Protein AF-A0A4C2ECF1-F1 (afdb_monomer_lite)

Organism: NCBI:txid42258

pLDDT: mean 75.79, std 20.78, range [33.19, 97.19]

Structure (mmCIF, N/CA/C/O backbone):
data_AF-A0A4C2ECF1-F1
#
_entry.id   AF-A0A4C2ECF1-F1
#
loop_
_atom_site.group_PDB
_atom_site.id
_atom_site.type_symbol
_atom_site.label_atom_id
_atom_site.label_alt_id
_atom_site.label_comp_id
_atom_site.label_asym_id
_atom_site.label_entity_id
_atom_site.label_seq_id
_atom_site.pdbx_PDB_ins_code
_atom_site.Cartn_x
_atom_site.Cartn_y
_atom_site.Cartn_z
_atom_site.occupancy
_atom_site.B_iso_or_equiv
_atom_site.auth_seq_id
_atom_site.auth_comp_id
_atom_site.auth_asym_id
_atom_site.auth_atom_id
_atom_site.pdbx_PDB_model_num
ATOM 1 N N . MET A 1 1 ? -18.863 -0.024 -19.174 1.00 33.19 1 MET A N 1
ATOM 2 C CA . MET A 1 1 ? -19.103 -0.695 -17.881 1.00 33.19 1 MET A CA 1
ATOM 3 C C . MET A 1 1 ? -17.762 -1.193 -17.375 1.00 33.19 1 MET A C 1
ATOM 5 O O . MET A 1 1 ? -17.167 -2.022 -18.046 1.00 33.19 1 MET A O 1
ATOM 9 N N . SER A 1 2 ? -17.234 -0.602 -16.300 1.00 35.69 2 SER A N 1
ATOM 10 C CA . SER A 1 2 ? -15.911 -0.951 -15.764 1.00 35.69 2 SER A CA 1
ATOM 11 C C . SER A 1 2 ? -16.083 -2.068 -14.738 1.00 35.69 2 SER A C 1
ATOM 13 O O . SER A 1 2 ? -16.639 -1.850 -13.663 1.00 35.69 2 SER A O 1
ATOM 15 N N . ALA A 1 3 ? -15.722 -3.289 -15.121 1.00 40.34 3 ALA A N 1
ATOM 16 C CA . ALA A 1 3 ? -15.899 -4.480 -14.307 1.00 40.34 3 ALA A CA 1
ATOM 17 C C . ALA A 1 3 ? -14.787 -4.585 -13.244 1.00 40.34 3 ALA A C 1
ATOM 19 O O . ALA A 1 3 ? -13.637 -4.853 -13.565 1.00 40.34 3 ALA A O 1
ATOM 20 N N . GLY A 1 4 ? -15.140 -4.376 -11.972 1.00 36.34 4 GLY A N 1
ATOM 21 C CA . GLY A 1 4 ? -14.692 -5.211 -10.845 1.00 36.34 4 GLY A CA 1
ATOM 22 C C . GLY A 1 4 ? -13.194 -5.386 -10.537 1.00 36.34 4 GLY A C 1
ATOM 23 O O . GLY A 1 4 ? -12.839 -6.424 -9.990 1.00 36.34 4 GLY A O 1
ATOM 24 N N . GLY A 1 5 ? -12.315 -4.429 -10.842 1.00 35.25 5 GLY A N 1
ATOM 25 C CA . GLY A 1 5 ? -10.858 -4.624 -10.714 1.00 35.25 5 GLY A CA 1
ATOM 26 C C . GLY A 1 5 ? -10.171 -4.186 -9.408 1.00 35.25 5 GLY A C 1
ATOM 27 O O . GLY A 1 5 ? -8.955 -4.300 -9.325 1.00 35.25 5 GLY A O 1
ATOM 28 N N . ILE A 1 6 ? -10.878 -3.658 -8.400 1.00 44.88 6 ILE A N 1
ATOM 29 C CA . ILE A 1 6 ? -10.234 -2.924 -7.279 1.00 44.88 6 ILE A CA 1
ATOM 30 C C . ILE A 1 6 ? -10.081 -3.740 -5.972 1.00 44.88 6 ILE A C 1
ATOM 32 O O . ILE A 1 6 ? -9.962 -3.149 -4.907 1.00 44.88 6 ILE A O 1
ATOM 36 N N . ARG A 1 7 ? -10.128 -5.081 -5.963 1.00 51.75 7 ARG A N 1
ATOM 37 C CA . ARG A 1 7 ? -10.197 -5.825 -4.674 1.00 51.75 7 ARG A CA 1
ATOM 38 C C . ARG A 1 7 ? -9.379 -7.112 -4.551 1.00 51.75 7 ARG A C 1
ATOM 40 O O . ARG A 1 7 ? -9.744 -7.989 -3.777 1.00 51.75 7 ARG A O 1
ATOM 47 N N . LYS A 1 8 ? -8.269 -7.260 -5.275 1.00 58.88 8 LYS A N 1
ATOM 48 C CA . LYS A 1 8 ? -7.304 -8.329 -4.965 1.00 58.88 8 LYS A CA 1
ATOM 49 C C . LYS A 1 8 ? -5.885 -7.769 -4.910 1.00 58.88 8 LYS A C 1
ATOM 51 O O . LYS A 1 8 ? -5.538 -6.998 -5.806 1.00 58.88 8 LYS A O 1
ATOM 56 N N . PRO A 1 9 ? -5.082 -8.136 -3.891 1.00 67.88 9 PRO A N 1
ATOM 57 C CA . PRO A 1 9 ? -3.649 -7.874 -3.902 1.00 67.88 9 PRO A CA 1
ATOM 58 C C . PRO A 1 9 ? -3.051 -8.379 -5.215 1.00 67.88 9 PRO A C 1
ATOM 60 O O . PRO A 1 9 ? -3.326 -9.507 -5.631 1.00 67.88 9 PRO A O 1
ATOM 63 N N . ILE A 1 10 ? -2.285 -7.525 -5.890 1.00 75.50 10 ILE A N 1
ATOM 64 C CA . ILE A 1 10 ? -1.619 -7.902 -7.138 1.00 75.50 10 ILE A CA 1
ATOM 65 C C . ILE A 1 10 ? -0.405 -8.749 -6.772 1.00 75.50 10 ILE A C 1
ATOM 67 O O . ILE A 1 10 ? 0.321 -8.409 -5.835 1.00 75.50 10 ILE A O 1
ATOM 71 N N . GLN A 1 11 ? -0.170 -9.834 -7.509 1.00 89.00 11 GLN A N 1
ATOM 72 C CA . GLN A 1 11 ? 1.044 -10.622 -7.330 1.00 89.00 11 GLN A CA 1
ATOM 73 C C . GLN A 1 11 ? 2.257 -9.771 -7.706 1.00 89.00 11 GLN A C 1
ATOM 75 O O . GLN A 1 11 ? 2.350 -9.244 -8.816 1.00 89.00 11 GLN A O 1
ATOM 80 N N . ILE A 1 12 ? 3.176 -9.604 -6.756 1.00 90.75 12 ILE A N 1
ATOM 81 C CA . ILE A 1 12 ? 4.285 -8.661 -6.909 1.00 90.75 12 ILE A CA 1
ATOM 82 C C . ILE A 1 12 ? 5.226 -9.044 -8.059 1.00 90.75 12 ILE A C 1
ATOM 84 O O . ILE A 1 12 ? 5.768 -8.162 -8.721 1.00 90.75 12 ILE A O 1
ATOM 88 N N . ASP A 1 13 ? 5.374 -10.337 -8.346 1.00 91.06 13 ASP A N 1
ATOM 89 C CA . ASP A 1 13 ? 6.246 -10.826 -9.417 1.00 91.06 13 ASP A CA 1
ATOM 90 C C . ASP A 1 13 ? 5.685 -10.493 -10.805 1.00 91.06 13 ASP A C 1
ATOM 92 O O . ASP A 1 13 ? 6.410 -9.972 -11.650 1.00 91.06 13 ASP A O 1
ATOM 96 N N . GLU A 1 14 ? 4.377 -10.672 -11.011 1.00 90.81 14 GLU A N 1
ATOM 97 C CA . GLU A 1 14 ? 3.697 -10.249 -12.243 1.00 90.81 14 GLU A CA 1
ATOM 98 C C . GLU A 1 14 ? 3.814 -8.733 -12.445 1.00 90.81 14 GLU A C 1
ATOM 100 O O . GLU A 1 14 ? 4.063 -8.256 -13.555 1.00 90.81 14 GLU A O 1
ATOM 105 N N . PHE A 1 15 ? 3.689 -7.965 -11.356 1.00 94.25 15 PHE A N 1
ATOM 106 C CA . PHE A 1 15 ? 3.857 -6.516 -11.393 1.00 94.25 15 PHE A CA 1
ATOM 107 C C . PHE A 1 15 ? 5.280 -6.117 -11.805 1.00 94.25 15 PHE A C 1
ATOM 109 O O . PHE A 1 15 ? 5.432 -5.255 -12.669 1.00 94.25 15 PHE A O 1
ATOM 116 N N . LYS A 1 16 ? 6.313 -6.762 -11.242 1.00 94.31 16 LYS A N 1
ATOM 117 C CA . LYS A 1 16 ? 7.725 -6.528 -11.596 1.00 94.31 16 LYS A CA 1
ATOM 118 C C . LYS A 1 16 ? 8.006 -6.816 -13.070 1.00 94.31 16 LYS A C 1
ATOM 120 O O . LYS A 1 16 ? 8.662 -6.013 -13.726 1.00 94.31 16 LYS A O 1
ATOM 125 N N . THR A 1 17 ? 7.487 -7.922 -13.602 1.00 92.19 17 THR A N 1
ATOM 126 C CA . THR A 1 17 ? 7.626 -8.241 -15.030 1.00 92.19 17 THR A CA 1
ATOM 127 C C . THR A 1 17 ? 6.969 -7.172 -15.899 1.00 92.19 17 THR A C 1
ATOM 129 O O . THR A 1 17 ? 7.594 -6.677 -16.833 1.00 92.19 17 THR A O 1
ATOM 132 N N . ALA A 1 18 ? 5.744 -6.757 -15.563 1.00 92.62 18 ALA A N 1
ATOM 133 C CA . ALA A 1 18 ? 5.004 -5.777 -16.351 1.00 92.62 18 ALA A CA 1
ATOM 134 C C . ALA A 1 18 ? 5.689 -4.399 -16.394 1.00 92.62 18 ALA A C 1
ATOM 136 O O . ALA A 1 18 ? 5.765 -3.786 -17.457 1.00 92.62 18 ALA A O 1
ATOM 137 N N . ILE A 1 19 ? 6.214 -3.902 -15.265 1.00 94.81 19 ILE A N 1
ATOM 138 C CA . ILE A 1 19 ? 6.862 -2.576 -15.222 1.00 94.81 19 ILE A CA 1
ATOM 139 C C . ILE A 1 19 ? 8.194 -2.526 -15.986 1.00 94.81 19 ILE A C 1
ATOM 141 O O . ILE A 1 19 ? 8.598 -1.445 -16.414 1.00 94.81 19 ILE A O 1
ATOM 145 N N . GLY A 1 20 ? 8.850 -3.670 -16.211 1.00 91.81 20 GLY A N 1
ATOM 146 C CA . GLY A 1 20 ? 10.082 -3.752 -17.001 1.00 91.81 20 GLY A CA 1
ATOM 147 C C . GLY A 1 20 ? 9.894 -3.339 -18.467 1.00 91.81 20 GLY A C 1
ATOM 148 O O . GLY A 1 20 ? 10.801 -2.780 -19.081 1.00 91.81 20 GLY A O 1
ATOM 149 N N . GLU A 1 21 ? 8.697 -3.524 -19.023 1.00 91.38 21 GLU A N 1
ATOM 150 C CA . GLU A 1 21 ? 8.397 -3.208 -20.428 1.00 91.38 21 GLU A CA 1
ATOM 151 C C . GLU A 1 21 ? 7.801 -1.802 -20.624 1.00 91.38 21 GLU A C 1
ATOM 153 O O . GLU A 1 21 ? 7.687 -1.320 -21.750 1.00 91.38 21 GLU A O 1
ATOM 158 N N . MET A 1 22 ? 7.448 -1.111 -19.536 1.00 93.31 22 MET A N 1
ATOM 159 C CA . MET A 1 22 ? 6.762 0.183 -19.587 1.00 93.31 22 MET A CA 1
ATOM 160 C C . MET A 1 22 ? 7.711 1.360 -19.848 1.00 93.31 22 MET A C 1
ATOM 162 O O . MET A 1 22 ? 8.913 1.335 -19.550 1.00 93.31 22 MET A O 1
ATOM 166 N N . SER A 1 23 ? 7.150 2.448 -20.377 1.00 93.50 23 SER A N 1
ATOM 167 C CA . SER A 1 23 ? 7.854 3.724 -20.516 1.00 93.50 23 SER A CA 1
ATOM 168 C C . SER A 1 23 ? 7.992 4.451 -19.172 1.00 93.50 23 SER A C 1
ATOM 170 O O . SER A 1 23 ? 7.187 4.275 -18.259 1.00 93.50 23 SER A O 1
ATOM 172 N N . SER A 1 24 ? 8.991 5.332 -19.047 1.00 92.44 24 SER A N 1
ATOM 173 C CA . SER A 1 24 ? 9.199 6.112 -17.816 1.00 92.44 24 SER A CA 1
ATOM 174 C C . SER A 1 24 ? 7.974 6.949 -17.424 1.00 92.44 24 SER A C 1
ATOM 176 O O . SER A 1 24 ? 7.665 7.062 -16.239 1.00 92.44 24 SER A O 1
ATOM 178 N N . ASP A 1 25 ? 7.248 7.494 -18.402 1.00 94.00 25 ASP A N 1
ATOM 179 C CA . ASP A 1 25 ? 6.046 8.296 -18.152 1.00 94.00 25 ASP A CA 1
ATOM 180 C C . ASP A 1 25 ? 4.902 7.448 -17.580 1.00 94.00 25 ASP A C 1
ATOM 182 O O . ASP A 1 25 ? 4.175 7.896 -16.690 1.00 94.00 25 ASP A O 1
ATOM 186 N N . GLU A 1 26 ? 4.747 6.208 -18.051 1.00 93.19 26 GLU A N 1
ATOM 187 C CA . GLU A 1 26 ? 3.774 5.255 -17.505 1.00 93.19 26 GLU A CA 1
ATOM 188 C C . GLU A 1 26 ? 4.129 4.855 -16.073 1.00 93.19 26 GLU A C 1
ATOM 190 O O . GLU A 1 26 ? 3.255 4.865 -15.203 1.00 93.19 26 GLU A O 1
ATOM 195 N N . LEU A 1 27 ? 5.412 4.609 -15.788 1.00 94.06 27 LEU A N 1
ATOM 196 C CA . LEU A 1 27 ? 5.879 4.307 -14.431 1.00 94.06 27 LEU A CA 1
ATOM 197 C C . LEU A 1 27 ? 5.588 5.455 -13.453 1.00 94.06 27 LEU A C 1
ATOM 199 O O . LEU A 1 27 ? 5.171 5.218 -12.316 1.00 94.06 27 LEU A O 1
ATOM 203 N N . VAL A 1 28 ? 5.756 6.710 -13.887 1.00 95.12 28 VAL A N 1
ATOM 204 C CA . VAL A 1 28 ? 5.418 7.893 -13.077 1.00 95.12 28 VAL A CA 1
ATOM 205 C C . VAL A 1 28 ? 3.912 7.982 -12.820 1.00 95.12 28 VAL A C 1
ATOM 207 O O . VAL A 1 28 ? 3.503 8.258 -11.688 1.00 95.12 28 VAL A O 1
ATOM 210 N N . LYS A 1 29 ? 3.075 7.722 -13.833 1.00 95.88 29 LYS A N 1
ATOM 211 C CA . LYS A 1 29 ? 1.610 7.710 -13.675 1.00 95.88 29 LYS A CA 1
ATOM 212 C C . LYS A 1 29 ? 1.167 6.652 -12.666 1.00 95.88 29 LYS A C 1
ATOM 214 O O . LYS A 1 29 ? 0.510 6.998 -11.685 1.00 95.88 29 LYS A O 1
ATOM 219 N N . ILE A 1 30 ? 1.614 5.407 -12.838 1.00 94.44 30 ILE A N 1
ATOM 220 C CA . ILE A 1 30 ? 1.287 4.289 -11.939 1.00 94.44 30 ILE A CA 1
ATOM 221 C C . ILE A 1 30 ? 1.740 4.595 -10.508 1.00 94.44 30 ILE A C 1
ATOM 223 O O . ILE A 1 30 ? 0.987 4.392 -9.555 1.00 94.44 30 ILE A O 1
ATOM 227 N N . ARG A 1 31 ? 2.946 5.150 -10.330 1.00 95.94 31 ARG A N 1
ATOM 228 C CA . ARG A 1 31 ? 3.438 5.572 -9.010 1.00 95.94 31 ARG A CA 1
ATOM 229 C C . ARG A 1 31 ? 2.493 6.565 -8.336 1.00 95.94 31 ARG A C 1
ATOM 231 O O . ARG A 1 31 ? 2.218 6.436 -7.142 1.00 95.94 31 ARG A O 1
ATOM 238 N N . ASN A 1 32 ? 2.020 7.566 -9.073 1.00 96.00 32 ASN A N 1
ATOM 239 C CA . ASN A 1 32 ? 1.118 8.581 -8.533 1.00 96.00 32 ASN A CA 1
ATOM 240 C C . ASN A 1 32 ? -0.244 7.988 -8.153 1.00 96.00 32 ASN A C 1
ATOM 242 O O . ASN A 1 32 ? -0.781 8.331 -7.099 1.00 96.00 32 ASN A O 1
ATOM 246 N N . GLU A 1 33 ? -0.772 7.066 -8.957 1.00 95.06 33 GLU A N 1
ATOM 247 C CA . GLU A 1 33 ? -2.019 6.350 -8.667 1.00 95.06 33 GLU A CA 1
ATOM 248 C C . GLU A 1 33 ? -1.910 5.484 -7.404 1.00 95.06 33 GLU A C 1
ATOM 250 O O . GLU A 1 33 ? -2.786 5.543 -6.533 1.00 95.06 33 GLU A O 1
ATOM 255 N N . ILE A 1 34 ? -0.807 4.741 -7.247 1.00 94.38 34 ILE A N 1
ATOM 256 C CA . ILE A 1 34 ? -0.554 3.929 -6.048 1.00 94.38 34 ILE A CA 1
ATOM 257 C C . ILE A 1 34 ? -0.429 4.829 -4.812 1.00 94.38 34 ILE A C 1
ATOM 259 O O . ILE A 1 34 ? -1.102 4.589 -3.813 1.00 94.38 34 ILE A O 1
ATOM 263 N N . LYS A 1 35 ? 0.343 5.924 -4.883 1.00 96.38 35 LYS A N 1
ATOM 264 C CA . LYS A 1 35 ? 0.456 6.893 -3.775 1.00 96.38 35 LYS A CA 1
ATOM 265 C C . LYS A 1 35 ? -0.887 7.507 -3.396 1.00 96.38 35 LYS A C 1
ATOM 267 O O . LYS A 1 35 ? -1.152 7.747 -2.218 1.00 96.38 35 LYS A O 1
ATOM 272 N N . ASN A 1 36 ? -1.739 7.786 -4.379 1.00 95.06 36 ASN A N 1
ATOM 273 C CA . ASN A 1 36 ? -3.066 8.304 -4.089 1.00 95.06 36 ASN A CA 1
ATOM 274 C C . ASN A 1 36 ? -3.936 7.259 -3.379 1.00 95.06 36 ASN A C 1
ATOM 276 O O . ASN A 1 36 ? -4.597 7.584 -2.396 1.00 95.06 36 ASN A O 1
ATOM 280 N N . SER A 1 37 ? -3.867 6.006 -3.830 1.00 93.25 37 SER A N 1
ATOM 281 C CA . SER A 1 37 ? -4.570 4.875 -3.218 1.00 93.25 37 SER A CA 1
ATOM 282 C C . SER A 1 37 ? -4.129 4.643 -1.770 1.00 93.25 37 SER A C 1
ATOM 284 O O . SER A 1 37 ? -4.987 4.512 -0.900 1.00 93.25 37 SER A O 1
ATOM 286 N N . ILE A 1 38 ? -2.820 4.703 -1.488 1.00 94.81 38 ILE A N 1
ATOM 287 C CA . ILE A 1 38 ? -2.265 4.636 -0.124 1.00 94.81 38 ILE A CA 1
ATOM 288 C C . ILE A 1 38 ? -2.871 5.738 0.752 1.00 94.81 38 ILE A C 1
ATOM 290 O O . ILE A 1 38 ? -3.489 5.436 1.768 1.00 94.81 38 ILE A O 1
ATOM 294 N N . ARG A 1 39 ? -2.806 7.007 0.322 1.00 95.19 39 ARG A N 1
ATOM 295 C CA . ARG A 1 39 ? -3.350 8.135 1.105 1.00 95.19 39 ARG A CA 1
ATOM 296 C C . ARG A 1 39 ? -4.852 8.029 1.366 1.00 95.19 39 ARG A C 1
ATOM 298 O O . ARG A 1 39 ? -5.343 8.559 2.362 1.00 95.19 39 ARG A O 1
ATOM 305 N N . HIS A 1 40 ? -5.617 7.447 0.446 1.00 91.38 40 HIS A N 1
ATOM 306 C CA . HIS A 1 40 ? -7.044 7.212 0.669 1.00 91.38 40 HIS A CA 1
ATOM 307 C C . HIS A 1 40 ? -7.270 6.092 1.687 1.00 91.38 40 HIS A C 1
ATOM 309 O O . HIS A 1 40 ? -8.087 6.254 2.593 1.00 91.38 40 HIS A O 1
ATOM 315 N N . LEU A 1 41 ? -6.511 5.002 1.580 1.00 93.19 41 LEU A N 1
ATOM 316 C CA . LEU A 1 41 ? -6.615 3.862 2.482 1.00 93.19 41 LEU A CA 1
ATOM 317 C C . LEU A 1 41 ? -6.164 4.206 3.908 1.00 93.19 41 LEU A C 1
ATOM 319 O O . LEU A 1 41 ? -6.847 3.847 4.858 1.00 93.19 41 LEU A O 1
ATOM 323 N N . GLU A 1 42 ? -5.093 4.983 4.070 1.00 93.38 42 GLU A N 1
ATOM 324 C CA . GLU A 1 42 ? -4.620 5.476 5.373 1.00 93.38 42 GLU A CA 1
ATOM 325 C C . GLU A 1 42 ? -5.664 6.349 6.077 1.00 93.38 42 GLU A C 1
ATOM 327 O O . GLU A 1 42 ? -5.924 6.171 7.266 1.00 93.38 42 GLU A O 1
ATOM 332 N N . ARG A 1 43 ? -6.328 7.258 5.347 1.00 91.56 43 ARG A N 1
ATOM 333 C CA . ARG A 1 43 ? -7.430 8.057 5.911 1.00 91.56 43 ARG A CA 1
ATOM 334 C C . ARG A 1 43 ? -8.617 7.183 6.311 1.00 91.56 43 ARG A C 1
ATOM 336 O O . ARG A 1 43 ? -9.205 7.409 7.366 1.00 91.56 43 ARG A O 1
ATOM 343 N N . SER A 1 44 ? -8.953 6.184 5.492 1.00 89.81 44 SER A N 1
ATOM 344 C CA . SER A 1 44 ? -10.001 5.212 5.817 1.00 89.81 44 SER A CA 1
ATOM 345 C C . SER A 1 44 ? -9.652 4.409 7.073 1.00 89.81 44 SER A C 1
ATOM 347 O O . SER A 1 44 ? -10.499 4.247 7.947 1.00 89.81 44 SER A O 1
ATOM 349 N N . ASN A 1 45 ? -8.403 3.957 7.199 1.00 93.12 45 ASN A N 1
ATOM 350 C CA . ASN A 1 45 ? -7.918 3.233 8.372 1.00 93.12 45 ASN A CA 1
ATOM 351 C C . ASN A 1 45 ? -7.935 4.116 9.621 1.00 93.12 45 ASN A C 1
ATOM 353 O O . ASN A 1 45 ? -8.412 3.676 10.658 1.00 93.12 45 ASN A O 1
ATOM 357 N N . SER A 1 46 ? -7.528 5.383 9.513 1.00 91.62 46 SER A N 1
ATOM 358 C CA . SER A 1 46 ? -7.613 6.338 10.624 1.00 91.62 46 SER A CA 1
ATOM 359 C C . SER A 1 46 ? -9.052 6.514 11.126 1.00 91.62 46 SER A C 1
ATOM 361 O O . SER A 1 46 ? -9.287 6.535 12.333 1.00 91.62 46 SER A O 1
ATOM 363 N N . ARG A 1 47 ? -10.036 6.578 10.218 1.00 88.75 47 ARG A N 1
ATOM 364 C CA . ARG A 1 47 ? -11.462 6.610 10.585 1.00 88.75 47 ARG A CA 1
ATOM 365 C C . ARG A 1 47 ? -11.906 5.311 11.268 1.00 88.75 47 ARG A C 1
ATOM 367 O O . ARG A 1 47 ? -12.525 5.377 12.325 1.00 88.75 47 ARG A O 1
ATOM 374 N N . LEU A 1 48 ? -11.549 4.147 10.717 1.00 89.19 48 LEU A N 1
ATOM 375 C CA . LEU A 1 48 ? -11.855 2.839 11.319 1.00 89.19 48 LEU A CA 1
ATOM 376 C C . LEU A 1 48 ? -11.261 2.685 12.721 1.00 89.19 48 LEU A C 1
ATOM 378 O O . LEU A 1 48 ? -11.952 2.247 13.634 1.00 89.19 48 LEU A O 1
ATOM 382 N N . GLU A 1 49 ? -10.015 3.104 12.921 1.00 90.81 49 GLU A N 1
ATOM 383 C CA . GLU A 1 49 ? -9.373 3.080 14.233 1.00 90.81 49 GLU A CA 1
ATOM 384 C C . GLU A 1 49 ? -10.101 3.956 15.257 1.00 90.81 49 GLU A C 1
ATOM 386 O O . GLU A 1 49 ? -10.193 3.569 16.420 1.00 90.81 49 GLU A O 1
ATOM 391 N N . LYS A 1 50 ? -10.643 5.111 14.844 1.00 86.62 50 LYS A N 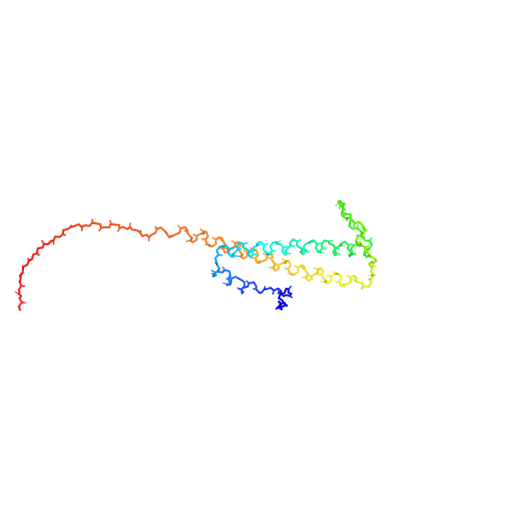1
ATOM 392 C CA . LYS A 1 50 ? -11.473 5.957 15.716 1.00 86.62 50 LYS A CA 1
ATOM 393 C C . LYS A 1 50 ? -12.782 5.258 16.100 1.00 86.62 50 LYS A C 1
ATOM 395 O O . LYS A 1 50 ? -13.185 5.347 17.258 1.00 86.62 50 LYS A O 1
ATOM 400 N N . TYR A 1 51 ? -13.429 4.552 15.167 1.00 83.94 51 TYR A N 1
ATOM 401 C CA . TYR A 1 51 ? -14.643 3.779 15.461 1.00 83.94 51 TYR A CA 1
ATOM 402 C C . TYR A 1 51 ? -14.365 2.633 16.438 1.00 83.94 51 TYR A C 1
ATOM 404 O O . TYR A 1 51 ? -15.058 2.521 17.444 1.00 83.94 51 TYR A O 1
ATOM 412 N N . ILE A 1 52 ? -13.310 1.849 16.196 1.00 87.00 52 ILE A N 1
ATOM 413 C CA . ILE A 1 52 ? -12.876 0.762 17.088 1.00 87.00 52 ILE A CA 1
ATOM 414 C C . ILE A 1 52 ? -12.587 1.311 18.491 1.00 87.00 52 ILE A C 1
ATOM 416 O O . ILE A 1 52 ? -13.148 0.826 19.467 1.00 87.00 52 ILE A O 1
ATOM 420 N N . ALA A 1 53 ? -11.801 2.387 18.584 1.00 86.31 53 ALA A N 1
ATOM 421 C CA . ALA A 1 53 ? -11.469 3.042 19.847 1.00 86.31 53 ALA A CA 1
ATOM 422 C C . ALA A 1 53 ? -12.710 3.530 20.621 1.00 86.31 53 ALA A C 1
ATOM 424 O O . ALA A 1 53 ? -12.757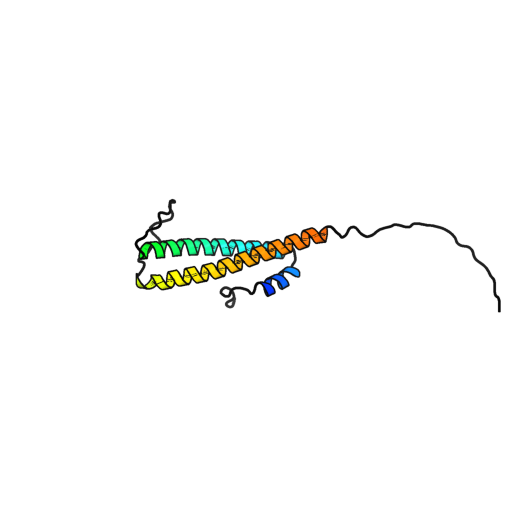 3.435 21.849 1.00 86.31 53 ALA A O 1
ATOM 425 N N . LYS A 1 54 ? -13.729 4.040 19.911 1.00 84.44 54 LYS A N 1
ATOM 426 C CA . LYS A 1 54 ? -15.000 4.473 20.508 1.00 84.44 54 LYS A CA 1
ATOM 427 C C . LYS A 1 54 ? -15.801 3.295 21.071 1.00 84.44 54 LYS A C 1
ATOM 429 O O . LYS A 1 54 ? -16.330 3.432 22.169 1.00 84.44 54 LYS A O 1
ATOM 434 N N . ILE A 1 55 ? -15.871 2.167 20.357 1.00 83.69 55 ILE A N 1
ATOM 435 C CA . ILE A 1 55 ? -16.576 0.958 20.824 1.00 83.69 55 ILE A CA 1
ATOM 436 C C . ILE A 1 55 ? -15.836 0.316 22.008 1.00 83.69 55 ILE A C 1
ATOM 438 O O . ILE A 1 55 ? -16.452 -0.073 22.993 1.00 83.69 55 ILE A O 1
ATOM 442 N N . GLU A 1 56 ? -14.504 0.248 21.958 1.00 84.25 56 GLU A N 1
ATOM 443 C CA . GLU A 1 56 ? -13.676 -0.360 23.012 1.00 84.25 56 GLU A CA 1
ATOM 444 C C . GLU A 1 56 ? -13.600 0.487 24.301 1.00 84.25 56 GLU A C 1
ATOM 446 O O . GLU A 1 56 ? -12.961 0.085 25.276 1.00 84.25 56 GLU A O 1
ATOM 451 N N . GLY A 1 57 ? -14.232 1.667 24.331 1.00 77.12 57 GLY A N 1
ATOM 452 C CA . GLY A 1 57 ? -14.198 2.576 25.480 1.00 77.12 57 GLY A CA 1
ATOM 453 C C . GLY A 1 57 ? -12.815 3.184 25.740 1.00 77.12 57 GLY A C 1
ATOM 454 O O . GLY A 1 57 ? -12.555 3.674 26.838 1.00 77.12 57 GLY A O 1
ATOM 455 N N . GLN A 1 58 ? -11.929 3.157 24.739 1.00 72.38 58 GLN A N 1
ATOM 456 C CA . GLN A 1 58 ? -10.568 3.697 24.770 1.00 72.38 58 GLN A CA 1
ATOM 457 C C . GLN A 1 58 ? -10.434 4.798 23.712 1.00 72.38 58 GLN A C 1
ATOM 459 O O . GLN A 1 58 ? -9.731 4.607 22.718 1.00 72.38 58 GLN A O 1
ATOM 464 N N . PRO A 1 59 ? -11.128 5.944 23.859 1.00 63.56 59 PRO A N 1
ATOM 465 C CA . PRO A 1 59 ? -11.084 6.992 22.851 1.00 63.56 59 PRO A CA 1
ATOM 466 C C . PRO A 1 59 ? -9.635 7.456 22.652 1.00 63.56 59 PRO A C 1
ATOM 468 O O . PRO A 1 59 ? -9.016 8.010 23.559 1.00 63.56 59 PRO A O 1
ATOM 471 N N . LYS A 1 60 ? -9.084 7.228 21.454 1.00 61.22 60 LYS A N 1
ATOM 472 C CA . LYS A 1 60 ? -7.804 7.818 21.051 1.00 61.22 60 LYS A CA 1
ATOM 473 C C . LYS A 1 60 ? -7.992 9.335 21.015 1.00 61.22 60 LYS A C 1
ATOM 475 O O . LYS A 1 60 ? -8.754 9.834 20.188 1.00 61.22 60 LYS A O 1
ATOM 480 N N . GLU A 1 61 ? -7.297 10.067 21.883 1.00 52.34 61 GLU A N 1
ATOM 481 C CA . GLU A 1 61 ? -7.177 11.519 21.750 1.00 52.34 61 GLU A CA 1
ATOM 482 C C . GLU A 1 61 ? -6.426 11.827 20.449 1.00 52.34 61 GLU A C 1
ATOM 484 O O . GLU A 1 61 ? -5.204 11.727 20.372 1.00 52.34 61 GLU A O 1
ATOM 489 N N . SER A 1 62 ? -7.159 12.177 19.394 1.00 53.25 62 SER A N 1
ATOM 490 C CA . SER A 1 62 ? -6.573 12.855 18.244 1.00 53.25 62 SER A CA 1
ATOM 491 C C . SER A 1 62 ? -6.751 14.355 18.444 1.00 53.25 62 SER A C 1
ATOM 493 O O . SER A 1 62 ? -7.870 14.859 18.336 1.00 53.25 62 SER A O 1
ATOM 495 N N . SER A 1 63 ? -5.658 15.064 18.729 1.00 51.78 63 SER A N 1
ATOM 496 C CA . SER A 1 63 ? -5.586 16.505 18.487 1.00 51.78 63 SER A CA 1
ATOM 497 C C . SER A 1 63 ? -5.928 16.774 17.020 1.00 51.78 63 SER A C 1
ATOM 499 O O . SER A 1 63 ? -5.543 15.985 16.159 1.00 51.78 63 SER A O 1
ATOM 501 N N . GLU A 1 64 ? -6.586 17.899 16.750 1.00 47.34 64 GLU A N 1
ATOM 502 C CA . GLU A 1 64 ? -7.066 18.366 15.439 1.00 47.34 64 GLU A CA 1
ATOM 503 C C . GLU A 1 64 ? -8.497 17.929 15.070 1.00 47.34 64 GLU A C 1
ATOM 505 O O . GLU A 1 64 ? -8.740 16.926 14.403 1.00 47.34 64 GLU A O 1
ATOM 510 N N . ALA A 1 65 ? -9.455 18.734 15.542 1.00 48.41 65 ALA A N 1
ATOM 511 C CA . ALA A 1 65 ? -10.399 19.513 14.726 1.00 48.41 65 ALA A CA 1
ATOM 512 C C . ALA A 1 65 ? -11.064 18.877 13.482 1.00 48.41 65 ALA A C 1
ATOM 514 O O . ALA A 1 65 ? -11.464 19.613 12.583 1.00 48.41 65 ALA A O 1
ATOM 515 N N . ASP A 1 66 ? -11.248 17.560 13.421 1.00 47.25 66 ASP A N 1
ATOM 516 C CA . ASP A 1 66 ? -12.052 16.921 12.374 1.00 47.25 66 ASP A CA 1
ATOM 517 C C . ASP A 1 66 ? -13.341 16.346 12.972 1.00 47.25 66 ASP A C 1
ATOM 519 O O . ASP A 1 66 ? -13.377 15.246 13.521 1.00 47.25 66 ASP A O 1
ATOM 523 N N . SER A 1 67 ? -14.367 17.199 12.932 1.00 46.66 67 SER A N 1
ATOM 524 C CA . SER A 1 67 ? -15.802 16.926 13.018 1.00 46.66 67 SER A CA 1
ATOM 525 C C . SER A 1 67 ? -16.231 15.702 13.841 1.00 46.66 67 SER A C 1
ATOM 527 O O . SER A 1 67 ? -16.430 14.599 13.334 1.00 46.66 67 SER A O 1
ATOM 529 N N . SER A 1 68 ? -16.521 15.946 15.120 1.00 48.59 68 SER A N 1
ATOM 530 C CA . SER A 1 68 ? -17.251 15.018 15.996 1.00 48.59 68 SER A CA 1
ATOM 531 C C . SER A 1 68 ? -18.688 14.709 15.512 1.00 48.59 68 SER A C 1
ATOM 533 O O . SER A 1 68 ? -19.384 13.936 16.170 1.00 48.59 68 SER A O 1
ATOM 535 N N . ASP A 1 69 ? -19.139 15.304 14.400 1.00 49.50 69 ASP A N 1
ATOM 536 C CA . ASP A 1 69 ? -20.515 15.239 13.881 1.00 49.50 69 ASP A CA 1
ATOM 537 C C . ASP A 1 69 ? -20.724 14.145 12.806 1.00 49.50 69 ASP A C 1
ATOM 539 O O . ASP A 1 69 ? -21.853 13.791 12.489 1.00 49.50 69 ASP A O 1
ATOM 543 N N . GLU A 1 70 ? -19.656 13.527 12.274 1.00 53.22 70 GLU A N 1
ATOM 544 C CA . GLU A 1 70 ? -19.747 12.415 11.292 1.00 53.22 70 GLU A CA 1
ATOM 545 C C . GLU A 1 70 ? -19.572 11.025 11.947 1.00 53.22 70 GLU A C 1
ATOM 547 O O . GLU A 1 70 ? -19.237 10.024 11.312 1.00 53.22 70 GLU A O 1
ATOM 552 N N . LEU A 1 71 ? -19.760 10.951 13.263 1.00 55.69 71 LEU A N 1
ATOM 553 C CA . LEU A 1 71 ? -19.575 9.741 14.063 1.00 55.69 71 LEU A CA 1
ATOM 554 C C . LEU A 1 71 ? -20.935 9.271 14.589 1.00 55.69 71 LEU A C 1
ATOM 556 O O . LEU A 1 71 ? -21.164 9.210 15.801 1.00 55.69 71 LEU A O 1
ATOM 560 N N . GLY A 1 72 ? -21.831 8.975 13.638 1.00 56.00 72 GLY A N 1
ATOM 561 C CA . GLY A 1 72 ? -23.161 8.403 13.867 1.00 56.00 72 GLY A CA 1
ATOM 562 C C . GLY A 1 72 ? -23.138 7.186 14.796 1.00 56.00 72 GLY A C 1
ATOM 563 O O . GLY A 1 72 ? -22.075 6.641 15.092 1.00 56.00 72 GLY A O 1
ATOM 564 N N . SER A 1 73 ? -24.312 6.802 15.304 1.00 55.75 73 SER A N 1
ATOM 565 C CA . SER A 1 73 ? -24.495 5.711 16.271 1.00 55.75 73 SER A CA 1
ATOM 566 C C . SER A 1 73 ? -23.782 4.439 15.810 1.00 55.75 73 SER A C 1
ATOM 568 O O . SER A 1 73 ? -24.256 3.749 14.912 1.00 55.75 73 SER A O 1
ATOM 570 N N . VAL A 1 74 ? -22.625 4.167 16.406 1.00 58.16 74 VAL A N 1
ATOM 571 C CA . VAL A 1 74 ? -21.852 2.955 16.159 1.00 58.16 74 VAL A CA 1
ATOM 572 C C . VAL A 1 74 ? -22.514 1.856 16.976 1.00 58.16 74 VAL A C 1
ATOM 574 O O . VAL A 1 74 ? -22.659 2.011 18.187 1.00 58.16 74 VAL A O 1
ATOM 577 N N . GLU A 1 75 ? -22.982 0.804 16.315 1.00 62.41 75 GLU A N 1
ATOM 578 C CA . GLU A 1 75 ? -23.620 -0.333 16.971 1.00 62.41 75 GLU A CA 1
ATOM 579 C C . GLU A 1 75 ? -22.530 -1.304 17.457 1.00 62.41 75 GLU A C 1
ATOM 581 O O . GLU A 1 75 ? -21.621 -1.655 16.703 1.00 62.41 75 GLU A O 1
ATOM 586 N N . ASP A 1 76 ? -22.596 -1.736 18.722 1.00 59.28 76 ASP A N 1
ATOM 587 C CA . ASP A 1 76 ? -21.564 -2.578 19.361 1.00 59.28 76 ASP A CA 1
ATOM 588 C C . ASP A 1 76 ? -21.336 -3.926 18.638 1.00 59.28 76 ASP A C 1
ATOM 590 O O . ASP A 1 76 ? -20.294 -4.561 18.808 1.00 59.28 76 ASP A O 1
ATOM 594 N N . GLY A 1 77 ? -22.284 -4.358 17.797 1.00 62.97 77 GLY A N 1
ATOM 595 C CA . GLY A 1 77 ? -22.179 -5.569 16.977 1.00 62.97 77 GLY A CA 1
ATOM 596 C C . GLY A 1 77 ? -21.136 -5.502 15.853 1.00 62.97 77 GLY A C 1
ATOM 597 O O . GLY A 1 77 ? -20.710 -6.548 15.366 1.00 62.97 77 GLY A O 1
ATOM 598 N N . ASP A 1 78 ? -20.673 -4.307 15.475 1.00 76.56 78 ASP A N 1
ATOM 599 C CA . ASP A 1 78 ? -19.793 -4.115 14.315 1.00 76.56 78 ASP A CA 1
ATOM 600 C C . ASP A 1 78 ? -18.291 -4.159 14.647 1.00 76.56 78 ASP A C 1
ATOM 602 O O . ASP A 1 78 ? -17.454 -4.084 13.744 1.00 76.56 78 ASP A O 1
ATOM 606 N N . LEU A 1 79 ? -17.903 -4.298 15.923 1.00 84.62 79 LEU A N 1
ATOM 607 C CA . LEU A 1 79 ? -16.492 -4.213 16.334 1.00 84.62 79 LEU A CA 1
ATOM 608 C C . LEU A 1 79 ? -15.597 -5.203 15.579 1.00 84.62 79 LEU A C 1
ATOM 610 O O . LEU A 1 79 ? -14.551 -4.828 15.044 1.00 84.62 79 LEU A O 1
ATOM 614 N N . GLN A 1 80 ? -16.022 -6.466 15.513 1.00 87.75 80 GLN A N 1
ATOM 615 C CA . GLN A 1 80 ? -15.263 -7.516 14.838 1.00 87.75 80 GLN A CA 1
ATOM 616 C C . GLN A 1 80 ? -15.138 -7.238 13.334 1.00 87.75 80 GLN A C 1
ATOM 618 O O . GLN A 1 80 ? -14.071 -7.450 12.758 1.00 87.75 80 GLN A O 1
ATOM 623 N N . LEU A 1 81 ? -16.191 -6.699 12.714 1.00 88.50 81 LEU A N 1
ATOM 624 C CA . LEU A 1 81 ? -16.191 -6.327 11.302 1.00 88.50 81 LEU A CA 1
ATOM 625 C C . LEU A 1 81 ? -15.211 -5.180 11.024 1.00 88.50 81 LEU A C 1
ATOM 627 O O . LEU A 1 81 ? -14.481 -5.219 10.031 1.00 88.50 81 LEU A O 1
ATOM 631 N N . TYR A 1 82 ? -15.147 -4.174 11.899 1.00 89.19 82 TYR A N 1
ATOM 632 C CA . TYR A 1 82 ? -14.185 -3.081 11.759 1.00 89.19 82 TYR A CA 1
ATOM 633 C C . TYR A 1 82 ? -12.743 -3.552 11.951 1.00 89.19 82 TYR A C 1
ATOM 635 O O . TYR A 1 82 ? -11.867 -3.145 11.187 1.00 89.19 82 TYR A O 1
ATOM 643 N N . GLN A 1 83 ? -12.492 -4.439 12.917 1.00 90.81 83 GLN A N 1
ATOM 644 C CA . GLN A 1 83 ? -11.169 -5.031 13.129 1.00 90.81 83 GLN A CA 1
ATOM 645 C C . GLN A 1 83 ? -10.726 -5.882 11.926 1.00 90.81 83 GLN A C 1
ATOM 647 O O . GLN A 1 83 ? -9.578 -5.779 11.487 1.00 90.81 83 GLN A O 1
ATOM 652 N N . GLU A 1 84 ? -11.629 -6.685 11.355 1.00 91.81 84 GLU A N 1
ATOM 653 C CA . GLU A 1 84 ? -11.352 -7.470 10.146 1.00 91.81 84 GLU A CA 1
ATOM 654 C C . GLU A 1 84 ? -11.090 -6.565 8.936 1.00 91.81 84 GLU A C 1
ATOM 656 O O . GLU A 1 84 ? -10.085 -6.738 8.245 1.00 91.81 84 GLU A O 1
ATOM 661 N N . SER A 1 85 ? -11.918 -5.534 8.749 1.00 92.19 85 SER A N 1
ATOM 662 C CA . SER A 1 85 ? -11.743 -4.538 7.685 1.00 92.19 85 SER A CA 1
ATOM 663 C C . SER A 1 85 ? -10.390 -3.828 7.790 1.00 92.19 85 SER A C 1
ATOM 665 O O . SER A 1 85 ? -9.688 -3.664 6.792 1.00 92.19 85 SER A O 1
ATOM 667 N N . LEU A 1 86 ? -9.983 -3.436 9.002 1.00 93.19 86 LEU A N 1
ATOM 668 C CA . LEU A 1 86 ? -8.685 -2.806 9.241 1.00 93.19 86 LEU A CA 1
ATOM 669 C C . LEU A 1 86 ? -7.537 -3.759 8.881 1.00 93.19 86 LEU A C 1
ATOM 671 O O . LEU A 1 86 ? -6.584 -3.359 8.210 1.00 93.19 86 LEU A O 1
ATOM 675 N N . ARG A 1 87 ? -7.636 -5.032 9.277 1.00 93.81 87 ARG A N 1
ATOM 676 C CA . ARG A 1 87 ? -6.631 -6.054 8.965 1.00 93.81 87 ARG A CA 1
ATOM 677 C C . ARG A 1 87 ? -6.498 -6.299 7.458 1.00 93.81 87 ARG A C 1
ATOM 679 O O . ARG A 1 87 ? -5.376 -6.406 6.954 1.00 93.81 87 ARG A O 1
ATOM 686 N N . GLU A 1 88 ? -7.612 -6.385 6.737 1.00 93.19 88 GLU A N 1
ATOM 687 C CA . GLU A 1 88 ? -7.603 -6.549 5.280 1.00 93.19 88 GLU A CA 1
ATOM 688 C C . GLU A 1 88 ? -6.971 -5.327 4.602 1.00 93.19 88 GLU A C 1
ATOM 690 O O . GLU A 1 88 ? -6.060 -5.465 3.780 1.00 93.19 88 GLU A O 1
ATOM 695 N N . ASN A 1 89 ? -7.360 -4.122 5.024 1.00 93.38 89 ASN A N 1
ATOM 696 C CA . ASN A 1 89 ? -6.792 -2.884 4.504 1.00 93.38 89 ASN A CA 1
ATOM 697 C C . ASN A 1 89 ? -5.278 -2.800 4.731 1.00 93.38 89 ASN A C 1
ATOM 699 O O . ASN A 1 89 ? -4.557 -2.354 3.842 1.00 93.38 89 ASN A O 1
ATOM 703 N N . LEU A 1 90 ? -4.766 -3.248 5.882 1.00 94.19 90 LEU A N 1
ATOM 704 C CA . LEU A 1 90 ? -3.320 -3.294 6.134 1.00 94.19 90 LEU A CA 1
ATOM 705 C C . LEU A 1 90 ? -2.589 -4.246 5.176 1.00 94.19 90 LEU A C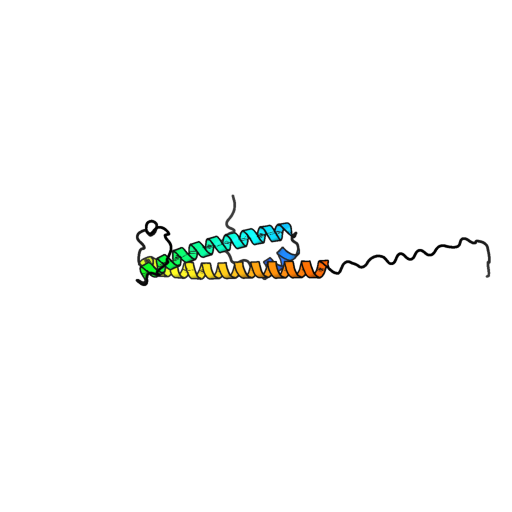 1
ATOM 707 O O . LEU A 1 90 ? -1.488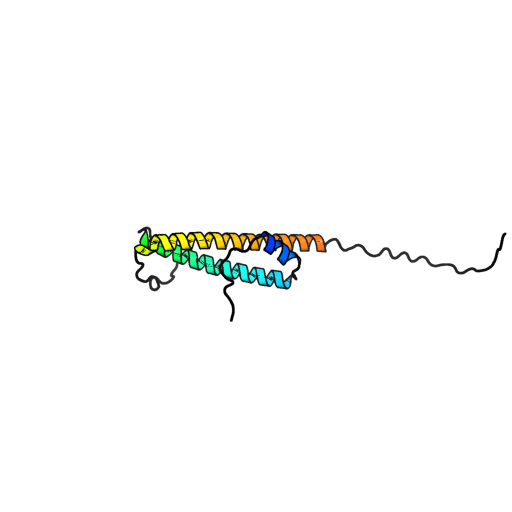 -3.935 4.726 1.00 94.19 90 LEU A O 1
ATOM 711 N N . THR A 1 91 ? -3.215 -5.366 4.808 1.00 93.75 91 THR A N 1
ATOM 712 C CA . THR A 1 91 ? -2.663 -6.302 3.813 1.00 93.75 91 THR A CA 1
ATOM 713 C C . THR A 1 91 ? -2.570 -5.643 2.434 1.00 93.75 91 THR A C 1
ATOM 715 O O . THR A 1 91 ? -1.549 -5.745 1.754 1.00 93.75 91 THR A O 1
ATOM 718 N N . VAL A 1 92 ? -3.614 -4.911 2.036 1.00 92.88 92 VAL A N 1
ATOM 719 C CA . VAL A 1 92 ? -3.632 -4.139 0.784 1.00 92.88 92 VAL A CA 1
ATOM 720 C C . VAL A 1 92 ? -2.590 -3.015 0.808 1.00 92.88 92 VAL A C 1
ATOM 722 O O . VAL A 1 92 ? -1.892 -2.802 -0.182 1.00 92.88 92 VAL A O 1
ATOM 725 N N . LEU A 1 93 ? -2.442 -2.321 1.940 1.00 94.25 93 LEU A N 1
ATOM 726 C CA . LEU A 1 93 ? -1.455 -1.256 2.118 1.00 94.25 93 LEU A CA 1
ATOM 727 C C . LEU A 1 93 ? -0.029 -1.799 1.968 1.00 94.25 93 LEU A C 1
ATOM 729 O O . LEU A 1 93 ? 0.766 -1.212 1.236 1.00 94.25 93 LEU A O 1
ATOM 733 N N . ASN A 1 94 ? 0.269 -2.951 2.576 1.00 94.88 94 ASN A N 1
ATOM 734 C CA . ASN A 1 94 ? 1.558 -3.615 2.397 1.00 94.88 94 ASN A CA 1
ATOM 735 C C . ASN A 1 94 ? 1.826 -3.941 0.916 1.00 94.88 94 ASN A C 1
ATOM 737 O O . ASN A 1 94 ? 2.887 -3.610 0.396 1.00 94.88 94 ASN A O 1
ATOM 741 N N . ASN A 1 95 ? 0.832 -4.475 0.198 1.00 94.31 95 ASN A N 1
ATOM 742 C CA . ASN A 1 95 ? 0.965 -4.739 -1.237 1.00 94.31 95 ASN A CA 1
ATOM 743 C C . ASN A 1 95 ? 1.227 -3.461 -2.057 1.00 94.31 95 ASN A C 1
ATOM 745 O O . ASN A 1 95 ? 2.016 -3.480 -3.000 1.00 94.31 95 ASN A O 1
ATOM 749 N N . TYR A 1 96 ? 0.604 -2.330 -1.712 1.00 95.12 96 TYR A N 1
ATOM 750 C CA . TYR A 1 96 ? 0.910 -1.056 -2.369 1.00 95.12 96 TYR A CA 1
ATOM 751 C C . TYR A 1 96 ? 2.335 -0.574 -2.089 1.00 95.12 96 TYR A C 1
ATOM 753 O O . TYR A 1 96 ? 2.983 -0.077 -3.011 1.00 95.12 96 TYR A O 1
ATOM 761 N N . ASN A 1 97 ? 2.836 -0.748 -0.865 1.00 96.25 97 ASN A N 1
ATOM 762 C CA . ASN A 1 97 ? 4.214 -0.397 -0.522 1.00 96.25 97 ASN A CA 1
ATOM 763 C C . ASN A 1 97 ? 5.223 -1.260 -1.288 1.00 96.25 97 ASN A C 1
ATOM 765 O O . ASN A 1 97 ? 6.118 -0.707 -1.921 1.00 96.25 97 ASN A O 1
ATOM 769 N N . GLU A 1 98 ? 5.017 -2.578 -1.349 1.00 96.56 98 GLU A N 1
ATOM 770 C CA . GLU A 1 98 ? 5.853 -3.490 -2.146 1.00 96.56 98 GLU A CA 1
ATOM 771 C C . GLU A 1 98 ? 5.909 -3.070 -3.624 1.00 96.56 98 GLU A C 1
ATOM 773 O O . GLU A 1 98 ? 6.959 -3.112 -4.269 1.00 96.56 98 GLU A O 1
ATOM 778 N N . ARG A 1 99 ? 4.784 -2.600 -4.179 1.00 96.12 99 ARG A N 1
ATOM 779 C CA . ARG A 1 99 ? 4.733 -2.088 -5.556 1.00 96.12 99 ARG A CA 1
ATOM 780 C C . ARG A 1 99 ? 5.498 -0.775 -5.728 1.00 96.12 99 ARG A C 1
ATOM 782 O O . ARG A 1 99 ? 6.101 -0.570 -6.779 1.00 96.12 99 ARG A O 1
ATOM 789 N N . ILE A 1 100 ? 5.491 0.116 -4.734 1.00 97.19 100 ILE A N 1
ATOM 790 C CA . ILE A 1 100 ? 6.327 1.329 -4.757 1.00 97.19 100 ILE A CA 1
ATOM 791 C C . ILE A 1 100 ? 7.810 0.954 -4.730 1.00 97.19 100 ILE A C 1
ATOM 793 O O . ILE A 1 100 ? 8.571 1.486 -5.537 1.00 97.19 100 ILE A O 1
ATOM 797 N N . GLU A 1 101 ? 8.200 0.002 -3.883 1.00 97.06 101 GLU A N 1
ATOM 798 C CA . GLU A 1 101 ? 9.579 -0.487 -3.817 1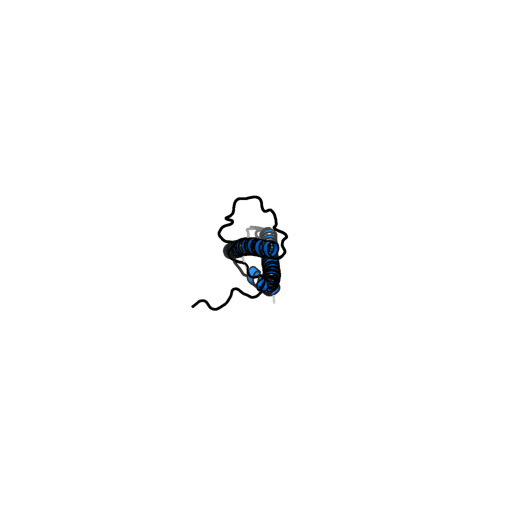.00 97.06 101 GLU A CA 1
ATOM 799 C C . GLU A 1 101 ? 10.028 -1.105 -5.147 1.00 97.06 101 GLU A C 1
ATOM 801 O O . GLU A 1 101 ? 11.120 -0.805 -5.631 1.00 97.06 101 GLU A O 1
ATOM 806 N N . ALA A 1 102 ? 9.174 -1.901 -5.798 1.00 96.38 102 ALA A N 1
ATOM 807 C CA . ALA A 1 102 ? 9.459 -2.447 -7.125 1.00 96.38 102 ALA A CA 1
ATOM 808 C C . ALA A 1 102 ? 9.680 -1.338 -8.175 1.00 96.38 102 ALA A C 1
ATOM 810 O O . ALA A 1 102 ? 10.607 -1.418 -8.980 1.00 96.38 102 ALA A O 1
ATOM 811 N N . LEU A 1 103 ? 8.878 -0.267 -8.139 1.00 96.25 103 LEU A N 1
ATOM 812 C CA . LEU A 1 103 ? 9.067 0.899 -9.012 1.00 96.25 103 LEU A CA 1
ATOM 813 C C . LEU A 1 103 ? 10.361 1.669 -8.700 1.00 96.25 103 LEU A C 1
ATOM 815 O O . LEU A 1 103 ? 10.937 2.280 -9.601 1.00 96.25 103 LEU A O 1
ATOM 819 N N . ASP A 1 104 ? 10.803 1.705 -7.441 1.00 96.25 104 ASP A N 1
ATOM 820 C CA . ASP A 1 104 ? 12.082 2.312 -7.049 1.00 96.25 104 ASP A CA 1
ATOM 821 C C . ASP A 1 104 ? 13.269 1.497 -7.569 1.00 96.25 104 ASP A C 1
ATOM 823 O O . ASP A 1 104 ? 14.195 2.064 -8.153 1.00 96.25 104 ASP A O 1
ATOM 827 N N . GLN A 1 105 ? 13.206 0.171 -7.433 1.00 95.75 105 GLN A N 1
ATOM 828 C CA . GLN A 1 105 ? 14.210 -0.750 -7.968 1.00 95.75 105 GLN A CA 1
ATOM 829 C C . GLN A 1 105 ? 14.329 -0.632 -9.491 1.00 95.75 105 GLN A C 1
ATOM 831 O O . GLN A 1 105 ? 15.438 -0.520 -10.010 1.00 95.75 105 GLN A O 1
ATOM 836 N N . GLU A 1 106 ? 13.202 -0.575 -10.202 1.00 94.56 106 GLU A N 1
ATOM 837 C CA . GLU A 1 106 ? 13.186 -0.430 -11.660 1.00 94.56 106 GLU A CA 1
ATOM 838 C C . GLU A 1 106 ? 13.791 0.909 -12.116 1.00 94.56 106 GLU A C 1
ATOM 840 O O . GLU A 1 106 ? 14.603 0.966 -13.042 1.00 94.56 106 GLU A O 1
ATOM 845 N N . ASN A 1 107 ? 13.473 2.009 -11.428 1.00 93.12 107 ASN A N 1
ATOM 846 C CA . ASN A 1 107 ? 14.079 3.311 -11.718 1.00 93.12 107 ASN A CA 1
ATOM 847 C C . ASN A 1 107 ? 15.596 3.319 -11.464 1.00 93.12 107 ASN A C 1
ATOM 849 O O . ASN A 1 107 ? 16.361 3.921 -12.229 1.00 93.12 107 ASN A O 1
ATOM 853 N N . LEU A 1 108 ? 16.053 2.638 -10.411 1.00 93.75 108 LEU A N 1
ATOM 854 C CA . LEU A 1 108 ? 17.477 2.487 -10.117 1.00 93.75 108 LEU A CA 1
ATOM 855 C C . LEU A 1 108 ? 18.184 1.641 -11.191 1.00 93.75 108 LEU A C 1
ATOM 857 O O . LEU A 1 108 ? 19.259 2.007 -11.672 1.00 93.75 108 LEU A O 1
ATOM 861 N N . TYR A 1 109 ? 17.555 0.551 -11.630 1.00 93.50 109 TYR A N 1
ATOM 862 C CA . TYR A 1 109 ? 18.050 -0.286 -12.722 1.00 93.50 109 TYR A CA 1
ATOM 863 C C . TYR A 1 109 ? 18.198 0.521 -14.023 1.00 93.50 109 TYR A C 1
ATOM 865 O O . TYR A 1 109 ? 19.273 0.551 -14.624 1.00 93.50 109 TYR A O 1
ATOM 873 N N . ARG A 1 110 ? 17.172 1.289 -14.408 1.00 91.69 110 ARG A N 1
ATOM 874 C CA . ARG A 1 110 ? 17.212 2.136 -15.615 1.00 91.69 110 ARG A CA 1
ATOM 875 C C . ARG A 1 110 ? 18.254 3.246 -15.540 1.00 91.69 110 ARG A C 1
ATOM 877 O O . ARG A 1 110 ? 18.883 3.550 -16.552 1.00 91.69 110 ARG A O 1
ATOM 884 N N . SER A 1 111 ? 18.424 3.874 -14.378 1.00 88.88 111 SER A N 1
ATOM 885 C CA . SER A 1 111 ? 19.395 4.964 -14.217 1.00 88.88 111 SER A CA 1
ATOM 886 C C . SER A 1 111 ? 20.843 4.468 -14.254 1.00 88.88 111 SER A C 1
ATOM 888 O O . SER A 1 111 ? 21.684 5.130 -14.855 1.00 88.88 111 SER A O 1
ATOM 890 N N . SER A 1 112 ? 21.121 3.279 -13.711 1.00 89.38 112 SER A N 1
ATOM 891 C CA . SER A 1 112 ? 22.444 2.642 -13.793 1.00 89.38 112 SER A CA 1
ATOM 892 C C . SER A 1 112 ? 22.781 2.126 -15.198 1.00 89.38 112 SER A C 1
ATOM 894 O O . SER A 1 112 ? 23.905 2.307 -15.655 1.00 89.38 112 SER A O 1
ATOM 896 N N . HIS A 1 113 ? 21.814 1.561 -15.928 1.00 78.50 113 HIS A N 1
ATOM 897 C CA . HIS A 1 113 ? 22.055 0.978 -17.259 1.00 78.50 113 HIS A CA 1
ATOM 898 C C . HIS A 1 113 ? 22.081 2.013 -18.393 1.00 78.50 113 HIS A C 1
ATOM 900 O O . HIS A 1 113 ? 22.700 1.790 -19.430 1.00 78.50 113 HIS A O 1
ATOM 906 N N . ARG A 1 114 ? 21.468 3.189 -18.209 1.00 64.38 114 ARG A N 1
ATOM 907 C CA . ARG A 1 114 ? 21.572 4.301 -19.173 1.00 64.38 114 ARG A CA 1
ATOM 908 C C . ARG A 1 114 ? 22.940 4.998 -19.167 1.00 64.38 114 ARG A C 1
ATOM 910 O O . ARG A 1 114 ? 23.194 5.798 -20.063 1.00 64.38 114 ARG A O 1
ATOM 917 N N . GLY A 1 115 ? 23.806 4.700 -18.196 1.00 55.19 115 GLY A N 1
ATOM 918 C CA . GLY A 1 115 ? 25.159 5.254 -18.091 1.00 55.19 115 GLY A CA 1
ATOM 919 C C . GLY A 1 115 ? 26.235 4.541 -18.921 1.00 55.19 115 GLY A C 1
ATOM 92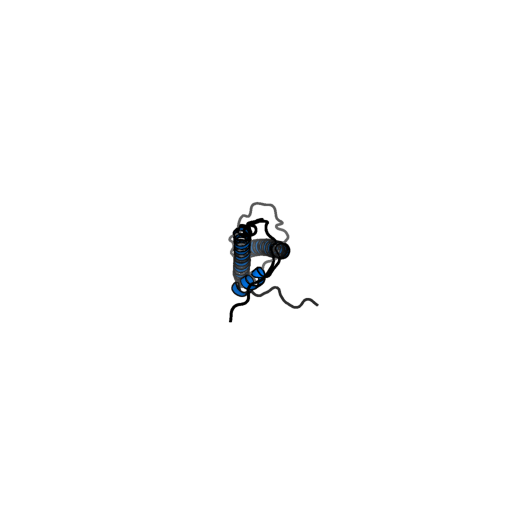0 O O . GLY A 1 115 ? 27.319 5.098 -19.059 1.00 55.19 115 GLY A O 1
ATOM 921 N N . ASP A 1 116 ? 25.959 3.358 -19.489 1.00 49.56 116 ASP A N 1
ATOM 922 C CA . ASP A 1 116 ? 26.988 2.488 -20.104 1.00 49.56 116 ASP A CA 1
ATOM 923 C C . ASP A 1 116 ? 26.895 2.366 -21.643 1.00 49.56 116 ASP A C 1
ATOM 925 O O . ASP A 1 116 ? 27.563 1.555 -22.280 1.00 49.56 116 ASP A O 1
ATOM 929 N N . HIS A 1 117 ? 26.097 3.222 -22.291 1.00 49.03 117 HIS A N 1
ATOM 930 C CA . HIS A 1 117 ? 26.077 3.353 -23.753 1.00 49.03 117 HIS A CA 1
ATOM 931 C C . HIS A 1 117 ? 26.855 4.595 -24.216 1.00 49.03 117 HIS A C 1
ATOM 933 O O . HIS A 1 117 ? 26.319 5.479 -24.878 1.00 49.03 117 HIS A O 1
ATOM 939 N N . SER A 1 118 ? 28.149 4.648 -23.884 1.00 45.75 118 SER A N 1
ATOM 940 C CA . SER A 1 118 ? 29.142 5.495 -24.564 1.00 45.75 118 SER A CA 1
ATOM 941 C C . SER A 1 118 ? 30.227 4.620 -25.197 1.00 45.75 118 SER A C 1
ATOM 943 O O . SER A 1 118 ? 31.417 4.762 -24.927 1.00 45.75 118 SER A O 1
ATOM 945 N N . THR A 1 119 ? 29.822 3.687 -26.054 1.00 52.03 119 THR A N 1
ATOM 946 C CA . THR A 1 119 ? 30.734 2.870 -26.863 1.00 52.03 119 THR A CA 1
ATOM 947 C C . THR A 1 119 ? 30.234 2.799 -28.298 1.00 52.03 119 THR A C 1
ATOM 949 O O . THR A 1 119 ? 29.677 1.798 -28.717 1.00 52.03 119 THR A O 1
ATOM 952 N N . THR A 1 120 ? 30.446 3.861 -29.082 1.00 47.75 120 THR A N 1
ATOM 953 C CA . THR A 1 120 ? 30.745 3.759 -30.525 1.00 47.75 120 THR A CA 1
ATOM 954 C C . THR A 1 120 ? 31.338 5.085 -31.006 1.00 47.75 120 THR A C 1
ATOM 956 O O . THR A 1 120 ? 30.600 6.038 -31.203 1.00 47.75 120 THR A O 1
ATOM 959 N N . THR A 1 121 ? 32.666 5.142 -31.158 1.00 49.03 121 THR A N 1
ATOM 960 C CA . THR A 1 121 ? 33.371 5.502 -32.410 1.00 49.03 121 THR A CA 1
ATOM 961 C C . THR A 1 121 ? 34.885 5.559 -32.151 1.00 49.03 121 THR A C 1
ATOM 963 O O . THR A 1 121 ? 35.364 6.566 -31.628 1.00 49.03 121 THR A O 1
ATOM 966 N N . PRO A 1 122 ? 35.692 4.577 -32.591 1.00 48.34 122 PRO A N 1
ATOM 967 C CA . PRO A 1 122 ? 37.009 4.878 -33.111 1.00 48.34 122 PRO A CA 1
ATOM 968 C C . PRO A 1 122 ? 36.847 5.146 -34.610 1.00 48.34 122 PRO A C 1
ATOM 970 O O . PRO A 1 122 ? 36.688 4.241 -35.426 1.00 48.34 122 PRO A O 1
ATOM 973 N N . ASN A 1 123 ? 36.837 6.428 -34.958 1.00 50.47 123 ASN A N 1
ATOM 974 C CA . ASN A 1 123 ? 37.012 6.892 -36.323 1.00 50.47 123 ASN A CA 1
ATOM 975 C C . ASN A 1 123 ? 38.454 6.570 -36.753 1.00 50.47 123 ASN A C 1
ATOM 977 O O . ASN A 1 123 ? 39.371 7.340 -36.476 1.00 50.47 123 ASN A O 1
ATOM 981 N N . SER A 1 124 ? 38.676 5.417 -37.381 1.00 46.91 124 SER A N 1
ATOM 982 C CA . SER A 1 124 ? 39.945 5.105 -38.044 1.00 46.91 124 SER A CA 1
ATOM 983 C C . SER A 1 124 ? 39.862 5.527 -39.505 1.00 46.91 124 SER A C 1
ATOM 985 O O . SER A 1 124 ? 39.659 4.720 -40.406 1.00 46.91 124 SER A O 1
ATOM 987 N N . SER A 1 125 ? 40.025 6.827 -39.733 1.00 54.34 125 SER A N 1
ATOM 988 C CA . SER A 1 125 ? 40.408 7.359 -41.034 1.00 54.34 125 SER A CA 1
ATOM 989 C C . SER A 1 125 ? 41.864 6.984 -41.321 1.00 54.34 125 SER A C 1
ATOM 991 O O . SER A 1 125 ? 42.777 7.549 -40.717 1.00 54.34 125 SER A O 1
ATOM 993 N N . VAL A 1 126 ? 42.087 6.072 -42.266 1.00 55.16 126 VAL A N 1
ATOM 994 C CA . VAL A 1 126 ? 43.377 5.939 -42.955 1.00 55.16 126 VAL A CA 1
ATOM 995 C C . VAL A 1 126 ? 43.098 5.979 -44.462 1.00 55.16 126 VAL A C 1
ATOM 997 O O . VAL A 1 126 ? 42.333 5.144 -44.944 1.00 55.16 126 VAL A O 1
ATOM 1000 N N . PRO A 1 127 ? 43.636 6.958 -45.211 1.00 61.09 127 PRO A N 1
ATOM 1001 C CA . PRO A 1 127 ? 43.530 6.999 -46.664 1.00 61.09 127 PRO A CA 1
ATOM 1002 C C . PRO A 1 127 ? 44.715 6.276 -47.333 1.00 61.09 127 PRO A C 1
ATOM 1004 O O . PRO A 1 127 ? 45.744 6.055 -46.700 1.00 61.09 127 PRO A O 1
ATOM 1007 N N . ALA A 1 128 ? 44.574 6.051 -48.647 1.00 46.19 128 ALA A N 1
ATOM 1008 C CA . ALA A 1 128 ? 45.559 5.546 -49.621 1.00 46.19 128 ALA A CA 1
ATOM 1009 C C . ALA A 1 128 ? 45.634 4.005 -49.748 1.00 46.19 128 ALA A C 1
ATOM 1011 O O . ALA A 1 128 ? 45.582 3.289 -48.762 1.00 46.19 128 ALA A O 1
ATOM 1012 N N . SER A 1 129 ? 45.753 3.394 -50.930 1.00 44.53 129 SER A N 1
ATOM 1013 C CA . SER A 1 129 ? 46.115 3.918 -52.246 1.00 44.53 129 SER A CA 1
ATOM 1014 C C . SER A 1 129 ? 45.572 3.010 -53.350 1.00 44.53 129 SER A C 1
ATOM 1016 O O . SER A 1 129 ? 45.581 1.788 -53.240 1.00 44.53 129 SER A O 1
ATOM 1018 N N . ASN A 1 130 ? 45.152 3.647 -54.435 1.00 50.44 130 ASN A N 1
ATOM 1019 C CA . ASN A 1 130 ? 44.914 3.052 -55.740 1.00 50.44 130 ASN A CA 1
ATOM 1020 C C . ASN A 1 130 ? 46.270 2.659 -56.361 1.00 50.44 130 ASN A C 1
ATOM 1022 O O . ASN A 1 130 ? 47.145 3.517 -56.455 1.00 50.44 130 ASN A O 1
ATOM 1026 N N . ASN A 1 131 ? 46.455 1.405 -56.781 1.00 48.91 131 ASN A N 1
ATOM 1027 C CA . ASN A 1 131 ? 47.433 1.055 -57.816 1.00 48.91 131 ASN A CA 1
ATOM 1028 C C . ASN A 1 131 ? 47.102 -0.306 -58.438 1.00 48.91 131 ASN A C 1
ATOM 1030 O O . ASN A 1 131 ? 46.796 -1.267 -57.736 1.00 48.91 131 ASN A O 1
ATOM 1034 N N . GLY A 1 132 ? 47.117 -0.340 -59.767 1.00 42.66 132 GLY A N 1
ATOM 1035 C CA . GLY A 1 132 ? 46.680 -1.467 -60.574 1.00 42.66 132 GLY A CA 1
ATOM 1036 C C . GLY A 1 132 ? 47.777 -2.460 -60.962 1.00 42.66 132 GLY A C 1
ATOM 1037 O O . GLY A 1 132 ? 48.918 -2.383 -60.516 1.00 42.66 132 GLY A O 1
ATOM 1038 N N . SER A 1 133 ? 47.348 -3.321 -61.889 1.00 50.16 133 SER A N 1
ATOM 1039 C CA . SER A 1 133 ? 48.087 -4.130 -62.872 1.00 50.16 133 SER A CA 1
ATOM 1040 C C . SER A 1 133 ? 48.923 -5.341 -62.419 1.00 50.16 133 SER A C 1
ATOM 1042 O O . SER A 1 133 ? 50.011 -5.199 -61.880 1.00 50.16 133 SER A O 1
ATOM 1044 N N . GLU A 1 134 ? 48.402 -6.499 -62.853 1.00 48.06 134 GLU A N 1
ATOM 1045 C CA . GLU A 1 134 ? 49.064 -7.657 -63.488 1.00 48.06 134 GLU A CA 1
ATOM 1046 C C . GLU A 1 134 ? 49.926 -8.643 -62.681 1.00 48.06 134 GLU A C 1
ATOM 1048 O O . GLU A 1 134 ? 50.818 -8.277 -61.926 1.00 48.06 134 GLU A O 1
ATOM 1053 N N . GLY A 1 135 ? 49.707 -9.940 -62.957 1.00 45.09 135 GLY A N 1
ATOM 1054 C CA . GLY A 1 135 ? 50.657 -11.006 -62.626 1.00 45.09 135 GLY A CA 1
ATOM 1055 C C . GLY A 1 135 ? 50.036 -12.387 -62.426 1.00 45.09 135 GLY A C 1
ATOM 1056 O O . GLY A 1 135 ? 49.834 -12.820 -61.300 1.00 45.09 135 GLY A O 1
ATOM 1057 N N . ILE A 1 136 ? 49.759 -13.076 -63.532 1.00 51.78 136 ILE A N 1
ATOM 1058 C CA . ILE A 1 136 ? 49.410 -14.503 -63.636 1.00 51.78 136 ILE A CA 1
ATOM 1059 C C . ILE A 1 136 ? 50.598 -15.354 -63.165 1.00 51.78 136 ILE A C 1
ATOM 1061 O O . ILE A 1 136 ? 51.694 -15.090 -63.642 1.00 51.78 136 ILE A O 1
ATOM 1065 N N . TYR A 1 137 ? 50.384 -16.419 -62.380 1.00 41.72 137 TYR A N 1
ATOM 1066 C CA . TYR A 1 137 ? 51.181 -17.651 -62.503 1.00 41.72 137 TYR A CA 1
ATOM 1067 C C . TYR A 1 137 ? 50.326 -18.899 -62.245 1.00 41.72 137 TYR A C 1
ATOM 1069 O O . TYR A 1 137 ? 49.640 -19.005 -61.227 1.00 41.72 137 TYR A O 1
ATOM 1077 N N . LEU A 1 138 ? 50.374 -19.783 -63.248 1.00 47.72 138 LEU A N 1
ATOM 1078 C CA . LEU A 1 138 ? 50.058 -21.213 -63.220 1.00 47.72 138 LEU A CA 1
ATOM 1079 C C . LEU A 1 138 ? 51.089 -21.977 -62.383 1.00 47.72 138 LEU A C 1
ATOM 1081 O O . LEU A 1 138 ? 52.269 -21.558 -62.408 1.00 47.72 138 LEU A O 1
#

InterPro domains:
  IPR038966 Translation machinery-associated protein 17 [PTHR40422] (1-116)
  IPR060113 TMA17, alpha-helical domain [PF26729] (13-106)

Radius of gyration: 30.45 Å; chains: 1; bounding box: 76×41×89 Å

Secondary structure (DSSP, 8-state):
---S-SSSPPPHHHHHHHHHTS-HHHHHHHHHHHHHHHHHHHHHHHHHHHHHHHHTT------S---TTS-----GGGHHHHHHHHHHHHHHHHHHHHHHHHHHHHHHHHHHHTTS----------------------

Sequence (138 aa):
MSAGGIRKPIQIDEFKTAIGEMSSDELVKIRNEIKNSIRHLERSNSRLEKYIAKIEGQPKESSEADSSDELGSVEDGDLQLYQESLRENLTVLNNYNERIEALDQENLYRSSHRGDHSTTTPNSSVPASNNGSEGIYL

Foldseek 3Di:
DDDDDDADQDDLVVLLVVVLPDDPVVLVVVLVVLVVVLVVLVVVLVVLVQLLCVLVVNHDDDPDDDDPPVNPDRDNVCNVVSVVVSVSSVVNSVSSVSSNVSSVVSVVVVVVVVVPPPDDDPPPDDDDDDDDDDDDDD